Protein AF-A0A923QQU0-F1 (afdb_monomer)

Structure (mmCIF, N/CA/C/O backbone):
data_AF-A0A923QQU0-F1
#
_entry.id   AF-A0A923QQU0-F1
#
loop_
_atom_site.group_PDB
_atom_site.id
_atom_site.type_symbol
_atom_site.label_atom_id
_atom_site.label_alt_id
_atom_site.label_comp_id
_atom_site.label_asym_id
_atom_site.label_entity_id
_atom_site.label_seq_id
_atom_site.pdbx_PDB_ins_code
_atom_site.Cartn_x
_atom_site.Cartn_y
_atom_site.Cartn_z
_atom_site.occupancy
_atom_site.B_iso_or_equiv
_atom_site.auth_seq_id
_atom_site.auth_comp_id
_atom_site.auth_asym_id
_atom_site.auth_atom_id
_atom_site.pdbx_PDB_model_num
ATOM 1 N N . MET A 1 1 ? 1.330 -2.929 -18.083 1.00 78.38 1 MET A N 1
ATOM 2 C CA . MET A 1 1 ? 0.347 -3.950 -17.644 1.00 78.38 1 MET A CA 1
ATOM 3 C C . MET A 1 1 ? 0.238 -3.777 -16.148 1.00 78.38 1 MET A C 1
ATOM 5 O O . MET A 1 1 ? 1.283 -3.625 -15.538 1.00 78.38 1 MET A O 1
ATOM 9 N N . LEU A 1 2 ? -0.971 -3.704 -15.593 1.00 88.62 2 LEU A N 1
ATOM 10 C CA . LEU A 1 2 ? -1.142 -3.501 -14.153 1.00 88.62 2 LEU A CA 1
ATOM 11 C C . LEU A 1 2 ? -1.060 -4.843 -13.423 1.00 88.62 2 LEU A C 1
ATOM 13 O O . LEU A 1 2 ? -1.617 -5.836 -13.893 1.00 88.62 2 LEU A O 1
ATOM 17 N N . ASP A 1 3 ? -0.381 -4.840 -12.285 1.00 90.31 3 ASP A N 1
ATOM 18 C CA 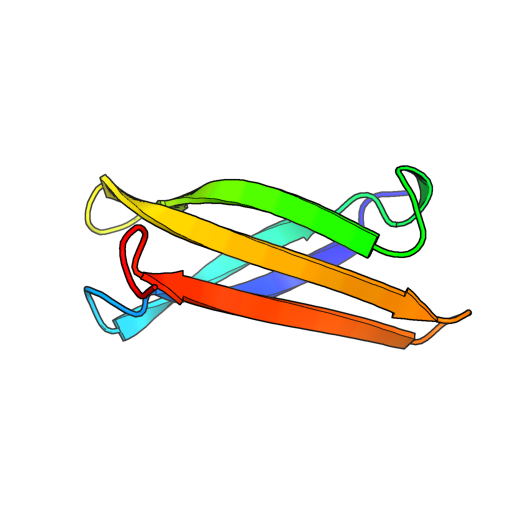. ASP A 1 3 ? -0.224 -5.971 -11.382 1.00 90.31 3 ASP A CA 1
ATOM 19 C C . ASP A 1 3 ? -1.164 -5.807 -10.187 1.00 90.31 3 ASP A C 1
ATOM 21 O O . ASP A 1 3 ? -1.103 -4.808 -9.471 1.00 90.31 3 ASP A O 1
ATOM 25 N N . GLU A 1 4 ? -2.011 -6.803 -9.938 1.00 94.56 4 GLU A N 1
ATOM 26 C CA . GLU A 1 4 ? -2.816 -6.858 -8.719 1.00 94.56 4 GLU A CA 1
ATOM 27 C C . GLU A 1 4 ? -1.963 -7.378 -7.553 1.00 94.56 4 GLU A C 1
ATOM 29 O O . GLU A 1 4 ? -1.271 -8.398 -7.677 1.00 94.56 4 GLU A O 1
ATOM 34 N N . LYS A 1 5 ? -1.988 -6.667 -6.420 1.00 94.25 5 LYS A N 1
ATOM 35 C CA . LYS A 1 5 ? -1.292 -7.047 -5.183 1.00 94.25 5 LYS A CA 1
ATOM 36 C C . LYS A 1 5 ? -2.210 -6.892 -3.982 1.00 94.25 5 LYS A C 1
ATOM 38 O O . LYS A 1 5 ? -2.829 -5.850 -3.804 1.00 94.25 5 LYS A O 1
ATOM 43 N N . GLU A 1 6 ? -2.231 -7.908 -3.128 1.00 95.81 6 GLU A N 1
ATOM 44 C CA . GLU A 1 6 ? -2.911 -7.841 -1.837 1.00 95.81 6 GLU A CA 1
ATOM 45 C C . GLU A 1 6 ? -2.056 -7.059 -0.831 1.00 95.81 6 GLU A C 1
ATOM 47 O O . GLU A 1 6 ? -0.851 -7.299 -0.694 1.00 95.81 6 GLU A O 1
ATOM 52 N N . ILE A 1 7 ? -2.687 -6.131 -0.116 1.00 96.06 7 ILE A N 1
ATOM 53 C CA . ILE A 1 7 ? -2.108 -5.446 1.039 1.00 96.06 7 ILE A CA 1
ATOM 54 C C . ILE A 1 7 ? -3.045 -5.553 2.235 1.00 96.06 7 ILE A C 1
ATOM 56 O O . ILE A 1 7 ? -4.258 -5.670 2.086 1.00 96.06 7 ILE A O 1
ATOM 60 N N . GLN A 1 8 ? -2.474 -5.459 3.433 1.00 97.31 8 GLN A N 1
ATOM 61 C CA . GLN A 1 8 ? -3.237 -5.359 4.670 1.00 97.31 8 GLN A CA 1
ATOM 62 C C . GLN A 1 8 ? -3.199 -3.925 5.192 1.00 97.31 8 GLN A C 1
ATOM 64 O O . GLN A 1 8 ? -2.131 -3.323 5.317 1.00 97.31 8 GLN A O 1
ATOM 69 N N . CYS A 1 9 ? -4.365 -3.384 5.539 1.00 96.38 9 CYS A N 1
ATOM 70 C CA . CYS A 1 9 ? -4.470 -2.081 6.171 1.00 96.38 9 CYS A CA 1
ATOM 71 C C . CYS A 1 9 ? -3.855 -2.113 7.578 1.00 96.38 9 CYS A C 1
ATOM 73 O O . CYS A 1 9 ? -4.390 -2.796 8.453 1.00 96.38 9 CYS A O 1
ATOM 75 N N . PRO A 1 10 ? -2.831 -1.297 7.878 1.00 95.50 10 PRO A N 1
ATOM 76 C CA . PRO A 1 10 ? -2.212 -1.271 9.203 1.00 95.50 10 PRO A CA 1
ATOM 77 C C . PRO A 1 10 ? -3.068 -0.539 10.255 1.00 95.50 10 PRO A C 1
ATOM 79 O O . PRO A 1 10 ? -2.642 -0.351 11.393 1.00 95.50 10 PRO A O 1
ATOM 82 N N . TYR A 1 11 ? -4.264 -0.066 9.886 1.00 94.75 11 TYR A N 1
ATOM 83 C CA . TYR A 1 11 ? -5.185 0.613 10.796 1.00 94.75 11 TYR A CA 1
ATOM 84 C C . TYR A 1 11 ? -6.364 -0.253 11.233 1.00 94.75 11 TYR A C 1
ATOM 86 O O . TYR A 1 11 ? -6.691 -0.271 12.416 1.00 94.75 11 TYR A O 1
ATOM 94 N N . CYS A 1 12 ? -7.034 -0.912 10.284 1.00 96.50 12 CYS A N 1
ATOM 95 C CA . CYS A 1 12 ? -8.216 -1.738 10.551 1.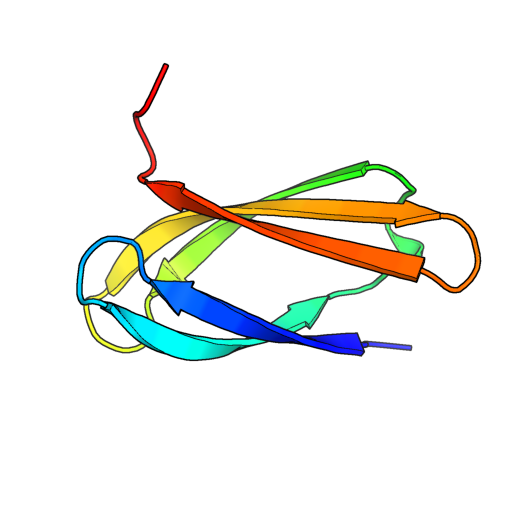00 96.50 12 CYS A CA 1
ATOM 96 C C . CYS A 1 12 ? -7.963 -3.237 10.372 1.00 96.50 12 CYS A C 1
ATOM 98 O O . CYS A 1 12 ? -8.846 -4.015 10.705 1.00 96.50 12 CYS A O 1
ATOM 100 N N . TRP A 1 13 ? -6.765 -3.626 9.914 1.00 96.25 13 TRP A N 1
ATOM 101 C CA . TRP A 1 13 ? -6.325 -5.012 9.707 1.00 96.25 13 TRP A CA 1
ATOM 102 C C . TRP A 1 13 ? -7.019 -5.779 8.581 1.00 96.25 13 TRP A C 1
ATOM 104 O O . TRP A 1 13 ? -6.708 -6.949 8.362 1.00 96.25 13 TRP A O 1
ATOM 114 N N . GLU A 1 14 ? -7.877 -5.113 7.818 1.00 97.81 14 GLU A N 1
ATOM 115 C CA . GLU A 1 14 ? -8.523 -5.691 6.645 1.00 97.81 14 GLU A CA 1
ATOM 116 C C . GLU A 1 14 ? -7.549 -5.787 5.467 1.00 97.81 14 GLU A C 1
ATOM 118 O O . GLU A 1 14 ? -6.740 -4.879 5.245 1.00 97.81 14 GLU A O 1
ATO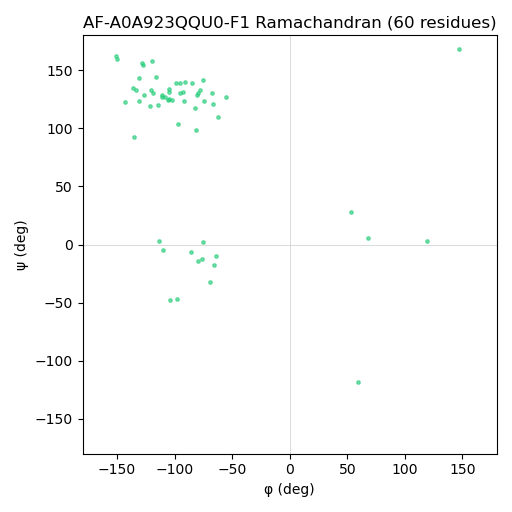M 123 N N . SER A 1 15 ? -7.647 -6.878 4.708 1.00 96.69 15 SER A N 1
ATOM 124 C CA . SER A 1 15 ? -6.881 -7.091 3.479 1.00 96.69 15 SER A CA 1
ATOM 125 C C . SER A 1 15 ? -7.717 -6.747 2.252 1.00 96.69 15 SER A C 1
ATOM 127 O O . SER A 1 15 ? -8.894 -7.096 2.183 1.00 96.69 15 SER A O 1
ATOM 129 N N . PHE A 1 16 ? -7.103 -6.088 1.275 1.00 96.19 16 PHE A N 1
ATOM 130 C CA . PHE A 1 16 ? -7.718 -5.785 -0.016 1.00 96.19 16 PHE A CA 1
ATOM 131 C C . PHE A 1 16 ? -6.651 -5.700 -1.114 1.00 96.19 16 PHE A C 1
ATOM 133 O O . PHE A 1 16 ? -5.455 -5.562 -0.838 1.00 96.19 16 PHE A O 1
ATOM 140 N N . SER A 1 17 ? -7.087 -5.801 -2.368 1.00 95.88 17 SER A N 1
ATOM 141 C CA . SER A 1 17 ? -6.206 -5.750 -3.533 1.00 95.88 17 SER A CA 1
ATOM 142 C C . SER A 1 17 ? -6.050 -4.325 -4.051 1.00 95.88 17 SER A C 1
ATOM 144 O O . SER A 1 17 ? -7.024 -3.585 -4.149 1.00 95.88 17 SER A O 1
ATOM 146 N N . ILE A 1 18 ? -4.834 -3.963 -4.451 1.00 94.56 18 ILE A N 1
ATOM 147 C CA . ILE A 1 18 ? -4.551 -2.735 -5.194 1.00 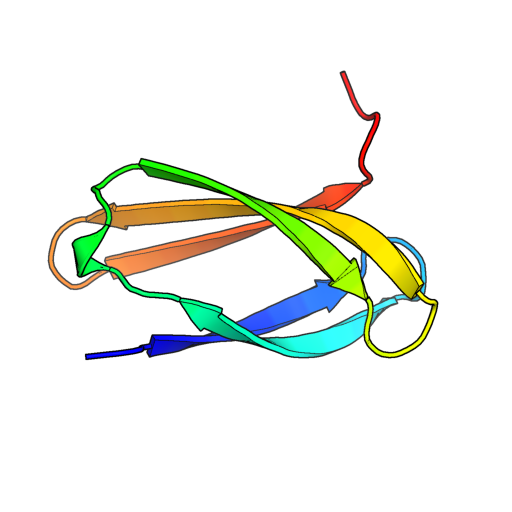94.56 18 ILE A CA 1
ATOM 148 C C . ILE A 1 18 ? -3.922 -3.054 -6.548 1.00 94.56 18 ILE A C 1
ATOM 150 O O . ILE A 1 18 ? -3.313 -4.110 -6.736 1.00 94.56 18 ILE A O 1
ATOM 154 N N . LEU A 1 19 ? -4.035 -2.109 -7.479 1.00 94.00 19 LEU A N 1
ATOM 155 C CA . LEU A 1 19 ? -3.351 -2.157 -8.765 1.00 94.00 19 LEU A CA 1
ATOM 156 C C . LEU A 1 19 ? -2.049 -1.365 -8.684 1.00 94.00 19 LEU A C 1
ATOM 158 O O . LEU A 1 19 ? -2.037 -0.217 -8.245 1.00 94.00 19 LEU A O 1
ATOM 162 N N . VAL A 1 20 ? -0.968 -1.983 -9.136 1.00 92.56 20 VAL A N 1
ATOM 163 C CA . VAL A 1 20 ? 0.373 -1.403 -9.195 1.00 92.56 20 VAL A CA 1
ATOM 164 C C . VAL A 1 20 ? 0.829 -1.405 -10.648 1.00 92.56 20 VAL A C 1
ATOM 166 O O . VAL A 1 20 ? 0.708 -2.429 -11.320 1.00 92.56 20 VAL A O 1
ATOM 169 N N . ASP A 1 21 ? 1.372 -0.293 -11.145 1.00 91.38 21 ASP A N 1
ATOM 170 C CA . ASP A 1 21 ? 2.041 -0.279 -12.447 1.00 91.38 21 ASP A CA 1
ATOM 171 C C . ASP A 1 21 ? 3.561 -0.430 -12.265 1.00 91.38 21 ASP A C 1
ATOM 173 O O . ASP A 1 21 ? 4.249 0.531 -11.913 1.00 91.38 21 ASP A O 1
ATOM 177 N N . PRO A 1 22 ? 4.144 -1.614 -12.524 1.00 89.38 22 PRO A N 1
ATOM 178 C CA . PRO A 1 22 ? 5.591 -1.795 -12.437 1.00 89.38 22 PRO A CA 1
ATOM 179 C C . PRO A 1 22 ? 6.372 -0.961 -13.469 1.00 89.38 22 PRO A C 1
ATOM 181 O O . PRO A 1 22 ? 7.594 -0.866 -13.376 1.00 89.38 22 PRO A O 1
ATOM 184 N N . SER A 1 23 ? 5.692 -0.346 -14.443 1.00 89.69 23 SER A N 1
ATOM 185 C CA . SER A 1 23 ? 6.303 0.501 -15.475 1.00 89.69 23 SER A CA 1
ATOM 186 C C . SER A 1 23 ? 6.620 1.921 -14.985 1.00 89.69 23 SER A C 1
ATOM 188 O O . SER A 1 23 ? 7.372 2.625 -15.656 1.00 89.69 23 SER A O 1
ATOM 190 N N . GLU A 1 24 ? 6.074 2.351 -13.840 1.00 90.88 24 GLU A N 1
ATOM 191 C CA . GLU A 1 24 ? 6.292 3.701 -13.289 1.00 90.88 24 GLU A CA 1
ATOM 192 C C . GLU A 1 24 ? 7.665 3.886 -12.619 1.00 90.88 24 GLU A C 1
ATOM 194 O O . GLU A 1 24 ? 8.086 5.015 -12.372 1.00 90.88 24 GLU A O 1
ATOM 199 N N . GLY A 1 25 ? 8.404 2.800 -12.371 1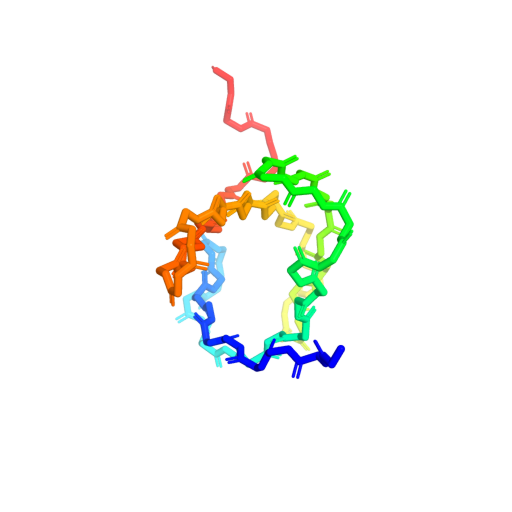.00 90.88 25 GLY A N 1
ATOM 200 C CA . GLY A 1 25 ? 9.768 2.847 -11.843 1.00 90.88 25 GLY A CA 1
ATOM 201 C C . GLY A 1 25 ? 10.113 1.669 -10.934 1.00 90.88 25 GLY A C 1
ATOM 202 O O . GLY A 1 25 ? 9.238 0.910 -10.513 1.00 90.88 25 GLY A O 1
ATOM 203 N N . GLU A 1 26 ? 11.406 1.535 -10.617 1.00 93.62 26 GLU A N 1
ATOM 204 C CA . GLU A 1 26 ? 11.930 0.492 -9.719 1.00 93.62 26 GLU A CA 1
ATOM 205 C C . GLU A 1 26 ? 11.517 0.701 -8.255 1.00 93.62 26 GLU A C 1
ATOM 207 O O . GLU A 1 26 ? 11.322 -0.270 -7.528 1.00 93.62 26 GLU A O 1
ATOM 212 N N . GLU A 1 27 ? 11.365 1.951 -7.818 1.00 95.12 27 GLU A N 1
ATOM 213 C CA . GLU A 1 27 ? 10.928 2.318 -6.470 1.00 95.12 27 GLU A CA 1
ATOM 214 C C . GLU A 1 27 ? 9.806 3.348 -6.579 1.00 95.12 27 GLU A C 1
ATOM 216 O O . GLU A 1 27 ? 9.969 4.394 -7.208 1.00 95.12 27 GLU A O 1
ATOM 221 N N . GLN A 1 28 ? 8.657 3.038 -5.986 1.00 94.19 28 GLN A N 1
ATOM 222 C CA . GLN A 1 28 ? 7.461 3.869 -6.046 1.00 94.19 28 GLN A CA 1
ATOM 223 C C . GLN A 1 28 ? 6.905 4.053 -4.640 1.00 94.19 28 GLN A C 1
ATOM 225 O O . GLN A 1 28 ? 6.949 3.144 -3.804 1.00 94.19 28 GLN A O 1
ATOM 230 N N . SER A 1 29 ? 6.384 5.243 -4.367 1.00 94.31 29 SER A N 1
ATOM 231 C CA . SER A 1 29 ? 5.803 5.582 -3.071 1.00 94.31 29 SER A CA 1
ATOM 232 C C . SER A 1 29 ? 4.601 6.481 -3.281 1.00 94.31 29 SER A C 1
ATOM 234 O O . SER A 1 29 ? 4.713 7.540 -3.900 1.00 94.31 29 SER A O 1
ATOM 236 N N . PHE A 1 30 ? 3.448 6.056 -2.781 1.00 94.31 30 PHE A N 1
ATOM 237 C CA . PHE A 1 30 ? 2.200 6.792 -2.924 1.00 94.31 30 PHE A CA 1
ATOM 238 C C . PHE A 1 30 ? 1.278 6.545 -1.736 1.00 94.31 30 PHE A C 1
ATOM 240 O O . PHE A 1 30 ? 1.404 5.563 -1.006 1.00 94.31 30 PHE A O 1
ATOM 247 N N . VAL A 1 31 ? 0.331 7.461 -1.551 1.00 95.06 31 VAL A N 1
ATOM 248 C CA . VAL A 1 31 ? -0.699 7.338 -0.522 1.00 95.06 31 VAL A CA 1
ATOM 249 C C . VAL A 1 31 ? -1.920 6.665 -1.131 1.00 95.06 31 VAL A C 1
ATOM 251 O O . VAL A 1 31 ? -2.393 7.086 -2.185 1.00 95.06 31 VAL A O 1
ATOM 254 N N . TYR A 1 32 ? -2.442 5.656 -0.444 1.00 95.44 32 TYR A N 1
ATOM 255 C CA . TYR A 1 32 ? -3.655 4.942 -0.818 1.00 95.44 32 TYR A CA 1
ATOM 256 C C . TYR A 1 32 ? -4.631 4.924 0.361 1.00 95.44 32 TYR A C 1
ATOM 258 O O . TYR A 1 32 ? -4.261 4.556 1.476 1.00 95.44 32 TYR A O 1
ATOM 266 N N . ASP A 1 33 ? -5.878 5.328 0.149 1.00 95.88 33 ASP A N 1
ATOM 267 C CA . ASP A 1 33 ? -6.891 5.302 1.202 1.00 95.88 33 ASP A CA 1
ATOM 268 C C . ASP A 1 33 ? -7.474 3.895 1.358 1.00 95.88 33 ASP A C 1
ATOM 270 O O . ASP A 1 33 ? -7.917 3.282 0.394 1.00 95.88 33 ASP A O 1
ATOM 274 N N . CYS A 1 34 ? -7.493 3.376 2.587 1.00 95.94 34 CYS A N 1
ATOM 275 C CA . CYS A 1 34 ? -8.095 2.076 2.884 1.00 95.94 34 CYS A CA 1
ATOM 276 C C . CYS A 1 34 ? -9.560 2.013 2.420 1.00 95.94 34 CYS A C 1
ATOM 278 O O . CYS A 1 34 ? -10.369 2.818 2.883 1.00 95.94 34 CYS A O 1
ATOM 280 N N . GLU A 1 35 ? -9.926 1.003 1.626 1.00 96.44 35 GLU A N 1
ATOM 281 C CA . GLU A 1 35 ? -11.302 0.834 1.126 1.00 96.44 35 GLU A CA 1
ATOM 282 C C . GLU A 1 35 ? -12.327 0.523 2.232 1.00 96.44 35 GLU A C 1
ATOM 284 O O . GLU A 1 35 ? -13.527 0.708 2.037 1.00 96.44 35 GLU A O 1
ATOM 289 N N . VAL A 1 36 ? -11.869 0.081 3.411 1.00 96.88 36 VAL A N 1
ATOM 290 C CA . VAL A 1 36 ? -12.749 -0.274 4.536 1.00 96.88 36 VAL A CA 1
ATOM 291 C C . VAL A 1 36 ? -12.882 0.853 5.559 1.00 96.88 36 VAL A C 1
ATOM 293 O O . VAL A 1 36 ? -13.985 1.172 5.999 1.00 96.88 36 VAL A O 1
ATOM 296 N N . CYS A 1 37 ? -11.765 1.459 5.973 1.00 96.69 37 CYS A N 1
ATOM 297 C CA . CYS A 1 37 ? -11.750 2.447 7.059 1.00 96.69 37 CYS A CA 1
ATOM 298 C C . CYS A 1 37 ? -11.388 3.872 6.618 1.00 96.69 37 CYS A C 1
ATOM 300 O O . CYS A 1 37 ? -11.250 4.743 7.478 1.00 96.69 37 CYS A O 1
ATOM 302 N N . CYS A 1 38 ? -11.177 4.107 5.318 1.00 95.94 38 CYS A N 1
ATOM 303 C CA . CYS A 1 38 ? -10.861 5.409 4.717 1.00 95.94 38 CYS A CA 1
ATOM 304 C C . CYS A 1 38 ? -9.664 6.138 5.355 1.00 95.94 38 CYS A C 1
ATOM 306 O O . CYS A 1 38 ? -9.622 7.368 5.380 1.00 95.94 38 CYS A O 1
ATOM 308 N N . ARG A 1 39 ? -8.708 5.396 5.932 1.00 95.56 39 ARG A N 1
ATOM 309 C CA . ARG A 1 39 ? -7.478 5.978 6.488 1.00 95.56 39 ARG A CA 1
ATOM 310 C C . ARG A 1 39 ? -6.359 5.912 5.449 1.00 95.56 39 ARG A C 1
ATOM 312 O O . ARG A 1 39 ? -6.223 4.863 4.817 1.00 95.56 39 ARG A O 1
ATOM 319 N N . PRO A 1 40 ? -5.544 6.971 5.329 1.00 96.38 40 PRO A N 1
ATOM 320 C CA . PRO A 1 40 ? -4.485 7.034 4.332 1.00 96.38 40 PRO A CA 1
ATOM 321 C C . PRO A 1 40 ? -3.311 6.131 4.722 1.00 96.38 40 PRO A C 1
ATOM 323 O O . PRO A 1 40 ? -2.741 6.287 5.800 1.00 96.38 40 PRO A O 1
ATOM 326 N N . ILE A 1 41 ? -2.944 5.208 3.842 1.00 96.12 41 ILE A N 1
ATOM 327 C CA . ILE A 1 41 ? -1.838 4.256 3.975 1.00 96.12 41 ILE A CA 1
ATOM 328 C C . ILE A 1 41 ? -0.692 4.735 3.080 1.00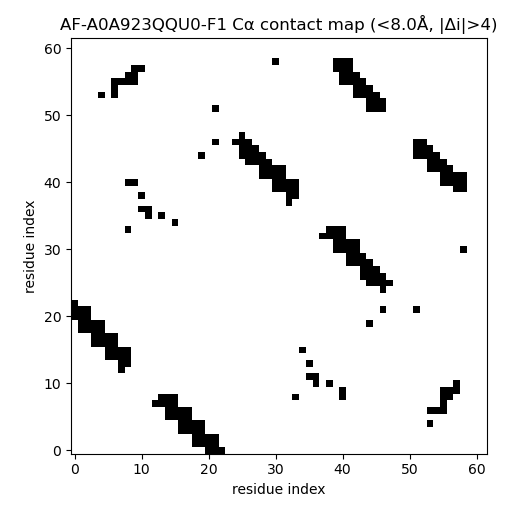 96.12 41 ILE A C 1
ATOM 330 O O . ILE A 1 41 ? -0.928 5.075 1.923 1.00 96.12 41 ILE A O 1
ATOM 334 N N . ASP A 1 42 ? 0.539 4.740 3.588 1.00 96.38 42 ASP A N 1
ATOM 335 C CA . ASP A 1 42 ? 1.727 4.896 2.746 1.00 96.38 42 ASP A CA 1
ATOM 336 C C . ASP A 1 42 ? 2.086 3.537 2.139 1.00 96.38 42 ASP A C 1
ATOM 338 O O . ASP A 1 42 ? 2.375 2.574 2.858 1.00 96.38 42 ASP A O 1
ATOM 342 N N . VAL A 1 43 ? 2.026 3.453 0.811 1.00 95.38 43 VAL A N 1
ATOM 343 C CA . VAL A 1 43 ? 2.343 2.252 0.041 1.00 95.38 43 VAL A CA 1
ATOM 344 C C . VAL A 1 43 ? 3.698 2.438 -0.627 1.00 95.38 43 VAL A C 1
ATOM 346 O O . VAL A 1 43 ? 3.908 3.382 -1.386 1.00 95.38 43 VAL A O 1
ATOM 349 N N . GLU A 1 44 ? 4.611 1.510 -0.361 1.00 95.56 44 GLU A N 1
ATOM 350 C CA . GLU A 1 44 ? 5.911 1.426 -1.021 1.00 95.56 44 GLU A CA 1
ATOM 351 C C . GLU A 1 44 ? 5.955 0.184 -1.907 1.00 95.56 44 GLU A C 1
ATOM 353 O O . GLU A 1 44 ? 5.702 -0.936 -1.446 1.00 95.56 44 GLU A O 1
ATOM 358 N N . VAL A 1 45 ? 6.332 0.376 -3.167 1.00 95.38 45 VAL A N 1
ATOM 359 C CA . VAL A 1 45 ? 6.513 -0.695 -4.146 1.00 95.38 45 VAL A CA 1
ATOM 360 C C . VAL A 1 45 ? 7.963 -0.697 -4.605 1.00 95.38 45 VAL A C 1
ATOM 362 O O . VAL A 1 45 ? 8.506 0.336 -4.985 1.00 95.38 45 VAL A O 1
ATOM 365 N N . ILE A 1 46 ? 8.585 -1.874 -4.584 1.00 95.44 46 ILE A N 1
ATOM 366 C CA . ILE A 1 46 ? 9.926 -2.109 -5.116 1.00 95.44 46 ILE A CA 1
ATOM 367 C C . ILE A 1 46 ? 9.830 -3.184 -6.194 1.00 95.44 46 ILE A C 1
ATOM 369 O O . ILE A 1 46 ? 9.460 -4.326 -5.907 1.00 95.44 46 ILE A O 1
ATOM 373 N N . VAL A 1 47 ? 10.203 -2.829 -7.417 1.00 93.56 47 VAL A N 1
ATOM 374 C CA . VAL A 1 47 ? 10.223 -3.704 -8.589 1.00 93.56 47 VAL A CA 1
ATOM 375 C C . VAL A 1 47 ? 11.672 -4.075 -8.898 1.00 93.56 47 VAL A C 1
ATOM 377 O O . VAL A 1 47 ? 12.532 -3.213 -9.044 1.00 93.56 47 VAL A O 1
ATOM 380 N N . ARG A 1 48 ? 11.969 -5.375 -8.974 1.00 92.69 48 ARG A N 1
ATOM 381 C CA . ARG A 1 48 ? 13.295 -5.920 -9.308 1.00 92.69 48 ARG A CA 1
ATOM 382 C C . ARG A 1 48 ? 13.156 -7.056 -10.311 1.00 92.69 48 ARG A C 1
ATOM 384 O O . ARG A 1 48 ? 12.978 -8.217 -9.929 1.00 92.69 48 ARG A O 1
ATOM 391 N N . GLY A 1 49 ? 13.248 -6.718 -11.595 1.00 86.56 49 GLY A N 1
ATOM 392 C CA . GLY A 1 49 ? 12.956 -7.658 -12.677 1.00 86.56 49 GLY A CA 1
ATOM 393 C C . GLY A 1 49 ? 11.515 -8.155 -12.564 1.00 86.56 49 GLY A C 1
ATOM 394 O O . GLY A 1 49 ? 10.589 -7.355 -12.583 1.00 86.56 49 GLY A O 1
ATOM 395 N N . GLU A 1 50 ? 11.333 -9.461 -12.380 1.00 83.94 50 GLU A N 1
ATOM 396 C CA . GLU A 1 50 ? 10.012 -10.090 -12.206 1.00 83.94 50 GLU A CA 1
ATOM 397 C C . GLU A 1 50 ? 9.507 -10.074 -10.748 1.00 83.94 50 GLU A C 1
ATOM 399 O O . GLU A 1 50 ? 8.377 -10.471 -10.472 1.00 83.94 50 GLU A O 1
ATOM 404 N N . ASN A 1 51 ? 10.329 -9.635 -9.787 1.00 88.94 51 ASN A N 1
ATOM 405 C CA . ASN A 1 51 ? 9.940 -9.591 -8.378 1.00 88.94 51 ASN A CA 1
ATOM 406 C C . ASN A 1 51 ? 9.345 -8.228 -8.027 1.00 88.94 51 ASN A C 1
ATOM 408 O O . ASN A 1 51 ? 10.022 -7.209 -8.143 1.00 88.94 51 ASN A O 1
ATOM 412 N N . VAL A 1 52 ? 8.121 -8.221 -7.503 1.00 91.00 52 VAL A N 1
ATOM 413 C CA . VAL A 1 52 ? 7.463 -7.021 -6.973 1.00 91.00 52 VAL A CA 1
ATOM 414 C C . VAL A 1 52 ? 7.261 -7.197 -5.476 1.00 91.00 52 VAL A C 1
ATOM 416 O O . VAL A 1 52 ? 6.590 -8.129 -5.032 1.00 91.00 52 VAL A O 1
ATOM 419 N N . LYS A 1 53 ? 7.845 -6.301 -4.685 1.00 93.94 53 LYS A N 1
ATOM 420 C CA . LYS A 1 53 ? 7.676 -6.251 -3.235 1.00 93.94 53 LYS A CA 1
ATOM 421 C C . LYS A 1 53 ? 6.829 -5.043 -2.874 1.00 93.94 53 LYS A C 1
ATOM 423 O O . LYS A 1 53 ? 7.181 -3.929 -3.242 1.00 93.94 53 LYS A O 1
ATOM 428 N N . ILE A 1 54 ? 5.769 -5.268 -2.109 1.00 94.44 54 ILE A N 1
ATOM 429 C CA . ILE A 1 54 ? 4.873 -4.218 -1.629 1.00 94.44 54 ILE A CA 1
ATOM 430 C C . ILE A 1 54 ? 4.919 -4.120 -0.103 1.00 94.44 54 ILE A C 1
ATOM 432 O O . ILE A 1 54 ? 5.093 -5.125 0.593 1.00 94.44 54 ILE A O 1
ATOM 436 N N . ARG A 1 55 ? 4.804 -2.901 0.423 1.00 94.94 55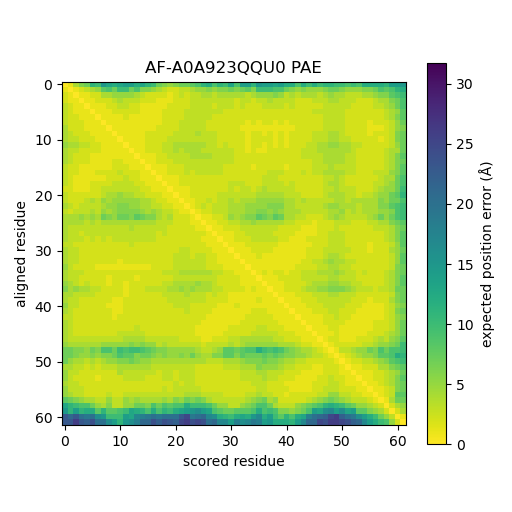 ARG A N 1
ATOM 437 C CA . ARG A 1 55 ? 4.682 -2.612 1.854 1.00 94.94 55 ARG A CA 1
ATOM 438 C C . ARG A 1 55 ? 3.604 -1.561 2.072 1.00 94.94 55 ARG A C 1
ATOM 440 O O . ARG A 1 55 ? 3.597 -0.552 1.383 1.00 94.94 55 ARG A O 1
ATOM 447 N N . ALA A 1 56 ? 2.746 -1.799 3.056 1.00 95.31 56 ALA A N 1
ATOM 448 C CA . ALA A 1 56 ? 1.745 -0.856 3.534 1.00 95.31 56 ALA A CA 1
ATOM 449 C C . ALA A 1 56 ? 2.134 -0.392 4.944 1.00 95.31 56 ALA A C 1
ATOM 451 O O . ALA A 1 56 ? 2.389 -1.223 5.817 1.00 95.31 56 ALA A O 1
ATOM 452 N N . LYS A 1 57 ? 2.200 0.922 5.160 1.00 94.38 57 LYS A N 1
ATOM 453 C CA . LYS A 1 57 ? 2.565 1.557 6.434 1.00 94.38 57 LYS A CA 1
ATOM 454 C C . LYS A 1 57 ? 1.527 2.595 6.837 1.00 94.38 57 LYS A C 1
ATOM 456 O O . LYS A 1 57 ? 0.808 3.142 6.000 1.00 94.38 57 LYS A O 1
ATOM 461 N N . ASN A 1 58 ? 1.438 2.882 8.132 1.00 92.25 58 ASN A N 1
ATOM 462 C CA . ASN A 1 58 ? 0.613 3.983 8.603 1.00 92.25 58 ASN A CA 1
ATOM 463 C C . ASN A 1 58 ? 1.234 5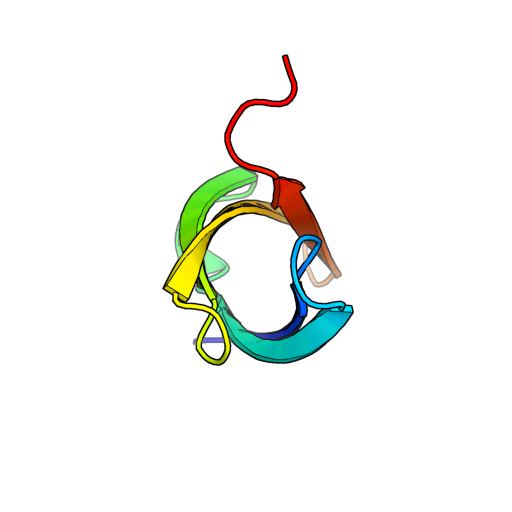.308 8.135 1.00 92.25 58 ASN A C 1
ATOM 465 O O . ASN A 1 58 ? 2.411 5.569 8.384 1.00 92.25 58 ASN A O 1
ATOM 469 N N . LYS A 1 59 ? 0.431 6.183 7.525 1.00 81.25 59 LYS A N 1
ATOM 470 C CA . LYS A 1 59 ? 0.840 7.555 7.240 1.00 81.25 59 LYS A CA 1
ATOM 471 C C . LYS A 1 59 ? 1.134 8.292 8.541 1.00 81.25 59 LYS A C 1
ATOM 473 O O . LYS A 1 59 ? 0.216 8.568 9.319 1.00 81.25 59 LYS A O 1
ATOM 478 N N . GLY A 1 60 ? 2.416 8.574 8.779 1.00 72.94 60 GLY A N 1
ATOM 479 C CA . GLY A 1 60 ? 2.907 9.282 9.965 1.00 72.94 60 GLY A CA 1
ATOM 480 C C . GLY A 1 60 ? 3.891 8.521 10.861 1.00 72.94 60 GLY A C 1
ATOM 481 O O . GLY A 1 60 ? 4.288 9.083 11.879 1.00 72.94 60 GLY A O 1
ATOM 482 N N . GLU A 1 61 ? 4.307 7.298 10.522 1.00 59.28 61 GLU A N 1
ATOM 483 C CA . GLU A 1 61 ? 5.468 6.676 11.179 1.00 59.28 61 GLU A CA 1
ATOM 484 C C . GLU A 1 61 ? 6.767 7.206 10.551 1.00 59.28 61 GLU A C 1
ATOM 486 O O . GLU A 1 61 ? 7.174 6.762 9.478 1.00 59.28 61 GLU A O 1
ATOM 491 N N . ASN A 1 62 ? 7.390 8.190 11.210 1.00 52.38 62 ASN A N 1
ATOM 492 C CA . ASN A 1 62 ? 8.761 8.636 10.945 1.00 52.38 62 ASN A CA 1
ATOM 493 C C . ASN A 1 62 ? 9.683 8.226 12.091 1.00 52.38 62 ASN A C 1
ATOM 495 O O . ASN A 1 62 ? 9.338 8.566 13.245 1.00 52.38 62 ASN A O 1
#

Sequence (62 aa):
MLDEKEIQCPYCWESFSILVDPSEGEEQSFVYDCEVCCRPIDVEVIVRGENVKIRAKNKGEN

Nearest PDB structures (foldseek):
  5wtq-assembly1_A  TM=5.955E-01  e=5.583E+00  Homo sapiens
  5wtq-assembly2_C  TM=6.170E-01  e=6.626E+00  Homo sapiens
  5grs-assembly1_I  TM=3.743E-01  e=5.911E+00  Schizosaccharomyces pombe 972h-
  7rag-assembly1_A-2  TM=2.312E-01  e=7.427E+00  Clostridioides difficile

Solvent-accessible surface area (backbone atoms only — not comparable to full-atom values): 3898 Å² total; per-residue (Å²): 122,76,43,81,43,78,45,52,39,79,84,79,67,51,72,50,75,46,81,41,58,68,84,83,43,53,69,46,76,49,78,46,62,37,93,85,76,68,48,60,27,36,36,40,39,40,44,56,90,92,46,76,49,78,47,64,39,60,66,81,81,127

pLDDT: mean 92.07, std 8.03, range [52.38, 97.81]

Secondary structure (DSSP, 8-state):
-PEEEEEE-TTT--EEEEEE-GGG-SEEEEEEE-TTT--EEEEEEEEETTEEEEEEEETT--

Foldseek 3Di:
DWDWDWDAAPPPRDIDIDTDDPVVDQWDWDWDQDPPPRATWIWIWGDDPPDIDIDTHHPPDD

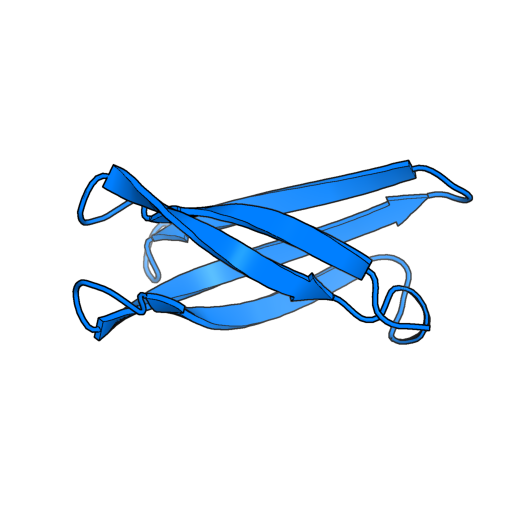Radius of gyration: 11.48 Å; Cα contacts (8 Å, |Δi|>4): 118; chains: 1; bounding box: 26×19×29 Å

Mean predicted aligned error: 3.57 Å